Protein AF-A0A7C1IBR9-F1 (afdb_monomer_lite)

Radius of gyration: 17.35 Å; chains: 1; bounding box: 47×48×41 Å

Secondary structure (DSSP, 8-state):
-HHHHHHHHHHHHHHHHHHHHHHHHHTEEE-S-HHHHHHHHHHHHHHHHHHSS-B-TTS---S-HHHHGGGBSSPTTHHHHHHHHSB-TTSSEEEHHHHHHHHHHHTPPPPSS---------------

Structure (mmCIF, N/CA/C/O backbone):
data_AF-A0A7C1IBR9-F1
#
_entry.id   AF-A0A7C1IBR9-F1
#
loop_
_atom_site.group_PDB
_atom_site.id
_atom_site.type_symbol
_atom_site.label_atom_id
_atom_site.label_alt_id
_atom_site.label_comp_id
_atom_site.label_asym_id
_atom_site.label_entity_id
_atom_site.label_seq_id
_atom_site.pdbx_PDB_ins_code
_atom_site.Cartn_x
_atom_site.Cartn_y
_atom_site.Cartn_z
_atom_site.occupancy
_atom_site.B_iso_or_equiv
_atom_site.auth_seq_id
_atom_site.auth_comp_id
_atom_site.auth_asym_id
_atom_site.auth_atom_id
_atom_site.pdbx_PDB_model_num
ATOM 1 N N . MET A 1 1 ? -7.252 9.691 24.558 1.00 62.84 1 MET A N 1
ATOM 2 C CA . MET A 1 1 ? -6.376 10.214 23.480 1.00 62.84 1 MET A CA 1
ATOM 3 C C . MET A 1 1 ? -5.231 9.254 23.220 1.00 62.84 1 MET A C 1
ATOM 5 O O . MET A 1 1 ? -5.166 8.776 22.103 1.00 62.84 1 MET A O 1
ATOM 9 N N . GLN A 1 2 ? -4.449 8.884 24.241 1.00 65.81 2 GLN A N 1
ATOM 10 C CA . GLN A 1 2 ? -3.369 7.893 24.118 1.00 65.81 2 GLN A CA 1
ATOM 11 C C . GLN A 1 2 ? -3.826 6.556 23.496 1.00 65.81 2 GLN A C 1
ATOM 13 O O . GLN A 1 2 ? -3.245 6.099 22.524 1.00 65.81 2 GLN A O 1
ATOM 18 N N . GLU A 1 3 ? -4.954 6.007 23.957 1.00 70.69 3 GLU A N 1
ATOM 19 C CA . GLU A 1 3 ? -5.482 4.715 23.478 1.00 70.69 3 GLU A CA 1
ATOM 20 C C . GLU A 1 3 ? -5.797 4.679 21.969 1.00 70.69 3 GLU A C 1
ATOM 22 O O . GLU A 1 3 ? -5.624 3.650 21.323 1.00 70.69 3 GLU A O 1
ATOM 27 N N . HIS A 1 4 ? -6.238 5.797 21.380 1.00 74.62 4 HIS A N 1
ATOM 28 C CA . HIS A 1 4 ? -6.535 5.857 19.943 1.00 74.62 4 HIS A CA 1
ATOM 29 C C . HIS A 1 4 ? -5.268 5.965 19.089 1.00 74.62 4 HIS A C 1
ATOM 31 O O . HIS A 1 4 ? -5.250 5.488 17.955 1.00 74.62 4 HIS A O 1
ATOM 37 N N . GLU A 1 5 ? -4.220 6.598 19.617 1.00 78.50 5 GLU A N 1
ATOM 38 C CA . GLU A 1 5 ? -2.923 6.694 18.944 1.00 78.50 5 GLU A CA 1
ATOM 39 C C . GLU A 1 5 ? -2.192 5.350 18.978 1.00 78.50 5 GLU A C 1
ATOM 41 O O . GLU A 1 5 ? -1.639 4.931 17.960 1.00 78.50 5 GLU A O 1
ATOM 46 N N . ASP A 1 6 ? -2.271 4.645 20.108 1.00 89.56 6 ASP A N 1
ATOM 47 C CA . ASP A 1 6 ? -1.680 3.319 20.279 1.00 89.56 6 ASP A CA 1
ATOM 48 C C . ASP A 1 6 ? -2.343 2.290 19.344 1.00 89.56 6 ASP A C 1
ATOM 50 O O . ASP A 1 6 ? -1.650 1.514 18.683 1.00 89.56 6 ASP A O 1
ATOM 54 N N . GLU A 1 7 ? -3.674 2.335 19.204 1.00 90.94 7 GLU A N 1
ATOM 55 C CA . GLU A 1 7 ? -4.408 1.457 18.285 1.00 90.94 7 GLU A CA 1
ATOM 56 C C . GLU A 1 7 ? -4.082 1.737 16.814 1.00 90.94 7 GLU A C 1
ATOM 58 O O . GLU A 1 7 ? -3.843 0.808 16.041 1.00 90.94 7 GLU A O 1
ATOM 63 N N . GLN A 1 8 ? -4.022 3.014 16.411 1.00 94.25 8 GLN A N 1
ATOM 64 C CA . GLN A 1 8 ? -3.637 3.351 15.039 1.00 94.25 8 GLN A CA 1
ATOM 65 C C . GLN A 1 8 ? -2.222 2.863 14.739 1.00 94.25 8 GLN A C 1
ATOM 67 O O . GLN A 1 8 ? -1.986 2.312 13.666 1.00 94.25 8 GLN A O 1
ATOM 72 N N . LYS A 1 9 ? -1.290 3.032 15.681 1.00 96.12 9 LYS A N 1
ATOM 73 C CA . LYS A 1 9 ? 0.081 2.579 15.478 1.00 96.12 9 LYS A CA 1
ATOM 74 C C . LYS A 1 9 ? 0.178 1.055 15.376 1.00 96.12 9 LYS A C 1
ATOM 76 O O . LYS A 1 9 ? 0.897 0.569 14.509 1.00 96.12 9 LYS A O 1
ATOM 81 N N . ARG A 1 10 ? -0.568 0.311 16.196 1.00 97.06 10 ARG A N 1
ATOM 82 C CA . ARG A 1 10 ? -0.648 -1.153 16.096 1.00 97.06 10 ARG A CA 1
ATOM 83 C C . ARG A 1 10 ? -1.125 -1.596 14.710 1.00 97.06 10 ARG A C 1
ATOM 85 O O . ARG A 1 10 ? -0.483 -2.434 14.088 1.00 97.06 10 ARG A O 1
ATOM 92 N N . LEU A 1 11 ? -2.186 -0.973 14.195 1.00 97.81 11 LEU A N 1
ATOM 93 C CA . LEU A 1 11 ? -2.689 -1.233 12.843 1.00 97.81 11 LEU A CA 1
ATOM 94 C C . LEU A 1 11 ? -1.692 -0.845 11.745 1.00 97.81 11 LEU A C 1
ATOM 96 O O . LEU A 1 11 ? -1.590 -1.547 10.745 1.00 97.81 11 LEU A O 1
ATOM 100 N N . GLU A 1 12 ? -0.957 0.260 11.898 1.00 98.50 12 GLU A N 1
ATOM 101 C CA . GLU A 1 12 ? 0.112 0.627 10.959 1.00 98.50 12 GLU A CA 1
ATOM 102 C C . GLU A 1 12 ? 1.195 -0.465 10.900 1.00 98.50 12 GLU A C 1
ATOM 104 O O . GLU A 1 12 ? 1.591 -0.866 9.805 1.00 98.50 12 GLU A O 1
ATOM 109 N N . ASP A 1 13 ? 1.626 -0.978 12.055 1.00 98.19 13 ASP A N 1
ATOM 110 C CA . ASP A 1 13 ? 2.637 -2.036 12.146 1.00 98.19 13 ASP A CA 1
ATOM 111 C C . ASP A 1 13 ? 2.114 -3.368 11.542 1.00 98.19 13 ASP A C 1
ATOM 113 O O . ASP A 1 13 ? 2.828 -4.022 10.778 1.00 98.19 13 ASP A O 1
ATOM 117 N N . GLU A 1 14 ? 0.847 -3.731 11.792 1.00 98.44 14 GLU A N 1
ATOM 118 C CA . GLU A 1 14 ? 0.180 -4.909 11.202 1.00 98.44 14 GLU A CA 1
ATOM 119 C C . GLU A 1 14 ? 0.034 -4.797 9.672 1.00 98.44 14 GLU A C 1
ATOM 121 O O . GLU A 1 14 ? 0.333 -5.741 8.938 1.00 98.44 14 GLU A O 1
ATOM 126 N N . ILE A 1 15 ? -0.389 -3.635 9.161 1.00 98.62 15 ILE A N 1
ATOM 127 C CA . ILE A 1 15 ? -0.550 -3.408 7.717 1.00 98.62 15 ILE A CA 1
ATOM 128 C C . ILE A 1 15 ? 0.808 -3.393 7.015 1.00 98.62 15 ILE A C 1
ATOM 130 O O . ILE A 1 15 ? 0.902 -3.875 5.889 1.00 98.62 15 ILE A O 1
ATOM 134 N N . TYR A 1 16 ? 1.854 -2.863 7.654 1.00 98.50 16 TYR A N 1
ATOM 135 C CA . TYR A 1 16 ? 3.208 -2.921 7.110 1.00 98.50 16 TYR A CA 1
ATOM 136 C C . TYR A 1 16 ? 3.716 -4.361 6.995 1.00 98.50 16 TYR A C 1
ATOM 138 O O . TYR A 1 16 ? 4.221 -4.732 5.937 1.00 98.50 16 TYR A O 1
ATOM 146 N N . ALA A 1 17 ? 3.544 -5.175 8.043 1.00 98.31 17 ALA A N 1
ATOM 147 C CA . ALA A 1 17 ? 3.921 -6.587 8.015 1.00 98.31 17 ALA A CA 1
ATOM 148 C C . ALA A 1 17 ? 3.184 -7.338 6.896 1.00 98.31 17 ALA A C 1
ATOM 150 O O . ALA A 1 17 ? 3.826 -7.968 6.060 1.00 98.31 17 ALA A O 1
ATOM 151 N N . TRP A 1 18 ? 1.863 -7.158 6.806 1.00 98.44 18 TRP A N 1
ATOM 152 C CA . TRP A 1 18 ? 1.065 -7.732 5.725 1.00 98.44 18 TRP A CA 1
ATOM 153 C C . TRP A 1 18 ? 1.526 -7.266 4.339 1.00 98.44 18 TRP A C 1
ATOM 155 O O . TRP A 1 18 ? 1.640 -8.076 3.428 1.00 98.44 18 TRP A O 1
ATOM 165 N N . ALA A 1 19 ? 1.780 -5.966 4.150 1.00 98.38 19 ALA A N 1
ATOM 166 C CA . ALA A 1 19 ? 2.196 -5.442 2.851 1.00 98.38 19 ALA A CA 1
ATOM 167 C C . ALA A 1 19 ? 3.555 -6.017 2.441 1.00 98.38 19 ALA A C 1
ATOM 169 O O . ALA A 1 19 ? 3.775 -6.298 1.269 1.00 98.38 19 ALA A O 1
ATOM 170 N N . LYS A 1 20 ? 4.457 -6.216 3.405 1.00 97.25 20 LYS A N 1
ATOM 171 C CA . LYS A 1 20 ? 5.749 -6.845 3.159 1.00 97.25 20 LYS A CA 1
ATOM 172 C C . LYS A 1 20 ? 5.582 -8.301 2.710 1.00 97.25 20 LYS A C 1
ATOM 174 O O . LYS A 1 20 ? 6.113 -8.650 1.665 1.00 97.25 20 LYS A O 1
ATOM 179 N N . GLU A 1 21 ? 4.816 -9.103 3.446 1.00 97.62 21 GLU A N 1
ATOM 180 C CA . GLU A 1 21 ? 4.535 -10.506 3.092 1.00 97.62 21 GLU A CA 1
ATOM 181 C C . GLU A 1 21 ? 3.851 -10.612 1.721 1.00 97.62 21 GLU A C 1
ATOM 183 O O . GLU A 1 21 ? 4.277 -11.382 0.867 1.00 97.62 21 GLU A O 1
ATOM 188 N N . TYR A 1 22 ? 2.847 -9.767 1.470 1.00 98.06 22 TYR A N 1
ATOM 189 C CA . TYR A 1 22 ? 2.144 -9.724 0.191 1.00 98.06 22 TYR A CA 1
ATOM 190 C C . TYR A 1 22 ? 3.084 -9.384 -0.971 1.00 98.06 22 TYR A C 1
ATOM 192 O O . TYR A 1 22 ? 3.008 -10.010 -2.023 1.00 98.06 22 TYR A O 1
ATOM 200 N N . ALA A 1 23 ? 3.989 -8.418 -0.791 1.00 97.00 23 ALA A N 1
ATOM 201 C CA . ALA A 1 23 ? 4.974 -8.073 -1.810 1.00 97.00 23 ALA A CA 1
ATOM 202 C C . ALA A 1 23 ? 5.949 -9.238 -2.071 1.00 97.00 23 ALA A C 1
ATOM 204 O O . ALA A 1 23 ? 6.194 -9.582 -3.225 1.00 97.00 23 ALA A O 1
ATOM 205 N N . GLU A 1 24 ? 6.431 -9.899 -1.014 1.00 94.44 24 GLU A N 1
ATOM 206 C CA . GLU A 1 24 ? 7.329 -11.058 -1.111 1.00 94.44 24 GLU A CA 1
ATOM 207 C C . GLU A 1 24 ? 6.685 -12.232 -1.867 1.00 94.44 24 GLU A C 1
ATOM 209 O O . GLU A 1 24 ? 7.320 -12.824 -2.739 1.00 94.44 24 GLU A O 1
ATOM 214 N N . GLU A 1 25 ? 5.411 -12.536 -1.600 1.00 96.56 25 GLU A N 1
ATOM 215 C CA . GLU A 1 25 ? 4.663 -13.596 -2.295 1.00 96.56 25 GLU A CA 1
ATOM 216 C C . GLU A 1 25 ? 4.516 -13.351 -3.807 1.00 96.56 25 GLU A C 1
ATOM 218 O O . GLU A 1 25 ? 4.389 -14.306 -4.576 1.00 96.56 25 GLU A O 1
ATOM 223 N N . HIS A 1 26 ? 4.555 -12.086 -4.238 1.00 95.44 26 HIS A N 1
ATOM 224 C CA . HIS A 1 26 ? 4.364 -11.683 -5.634 1.00 95.44 26 HIS A CA 1
ATOM 225 C C . HIS A 1 26 ? 5.675 -11.337 -6.360 1.00 95.44 26 HIS A C 1
ATOM 227 O O . HIS A 1 26 ? 5.644 -11.058 -7.559 1.00 95.44 26 HIS A O 1
ATOM 233 N N . GLY A 1 27 ? 6.825 -11.375 -5.673 1.00 95.25 27 GLY A N 1
ATOM 234 C CA . GLY A 1 27 ? 8.101 -10.914 -6.236 1.00 95.25 27 GLY A CA 1
ATOM 235 C C . GLY A 1 27 ? 8.092 -9.410 -6.521 1.00 95.25 27 GLY A C 1
ATOM 236 O O . GLY A 1 27 ? 8.463 -8.970 -7.613 1.00 95.25 27 GLY A O 1
ATOM 237 N N . TRP A 1 28 ? 7.564 -8.643 -5.569 1.00 96.50 28 TRP A N 1
ATOM 238 C CA . TRP A 1 28 ? 7.464 -7.191 -5.614 1.00 96.50 28 TRP A CA 1
ATOM 239 C C . TRP A 1 28 ? 8.204 -6.543 -4.448 1.00 96.50 28 TRP A C 1
ATOM 241 O O . TRP A 1 28 ? 8.382 -7.110 -3.370 1.00 96.50 28 TRP A O 1
ATOM 251 N N . SER A 1 29 ? 8.522 -5.271 -4.646 1.00 95.38 29 SER A N 1
ATOM 252 C CA . SER A 1 29 ? 9.200 -4.414 -3.689 1.00 95.38 29 SER A CA 1
ATOM 253 C C . SER A 1 29 ? 8.237 -3.384 -3.105 1.00 95.38 29 SER A C 1
ATOM 255 O O . SER A 1 29 ? 7.340 -2.874 -3.780 1.00 95.38 29 SER A O 1
ATOM 257 N N . LEU A 1 30 ? 8.440 -3.018 -1.838 1.00 96.56 30 LEU A N 1
ATOM 258 C CA . LEU A 1 30 ? 7.770 -1.858 -1.251 1.00 96.56 30 LEU A CA 1
ATOM 259 C C . LEU A 1 30 ? 8.478 -0.553 -1.636 1.00 96.56 30 LEU A C 1
ATOM 261 O O . LEU A 1 30 ? 9.663 -0.524 -1.961 1.00 96.56 30 LEU A O 1
ATOM 265 N N . ASN A 1 31 ? 7.756 0.562 -1.541 1.00 94.88 31 ASN A N 1
ATOM 266 C CA . ASN A 1 31 ? 8.325 1.889 -1.777 1.00 94.88 31 ASN A CA 1
ATOM 267 C C . ASN A 1 31 ? 9.532 2.185 -0.871 1.00 94.88 31 ASN A C 1
ATOM 269 O O . ASN A 1 31 ? 9.410 2.231 0.353 1.00 94.88 31 ASN A O 1
ATOM 273 N N . TYR A 1 32 ? 10.676 2.486 -1.483 1.00 88.62 32 TYR A N 1
ATOM 274 C CA . TYR A 1 32 ? 11.924 2.807 -0.786 1.00 88.62 32 TYR A CA 1
ATOM 275 C C . TYR A 1 32 ? 11.904 4.164 -0.065 1.00 88.62 32 TYR A C 1
ATOM 277 O O . TYR A 1 32 ? 12.716 4.417 0.827 1.00 88.62 32 TYR A O 1
ATOM 285 N N . ILE A 1 33 ? 10.993 5.068 -0.439 1.00 91.88 33 ILE A N 1
ATOM 286 C CA . ILE A 1 33 ? 10.856 6.371 0.207 1.00 91.88 33 ILE A CA 1
ATOM 287 C C . ILE A 1 33 ? 10.024 6.185 1.475 1.00 91.88 33 ILE A C 1
ATOM 289 O O . ILE A 1 33 ? 8.797 6.286 1.458 1.00 91.88 33 ILE A O 1
ATOM 293 N N . GLU A 1 34 ? 10.708 5.987 2.603 1.00 90.94 34 GLU A N 1
ATOM 294 C CA . GLU A 1 34 ? 10.115 5.693 3.918 1.00 90.94 34 GLU A CA 1
ATOM 295 C C . GLU A 1 34 ? 8.943 6.623 4.283 1.00 90.94 34 GLU A C 1
ATOM 297 O O . GLU A 1 34 ? 7.917 6.187 4.806 1.00 90.94 34 GLU A O 1
ATOM 302 N N . LYS A 1 35 ? 9.052 7.920 3.970 1.00 93.06 35 LYS A N 1
ATOM 303 C CA . LYS A 1 35 ? 7.980 8.892 4.229 1.00 93.06 35 LYS A CA 1
ATOM 304 C C . LYS A 1 35 ? 6.713 8.608 3.413 1.00 93.06 35 LYS A C 1
ATOM 306 O O . LYS A 1 35 ? 5.618 8.800 3.938 1.00 93.06 35 LYS A O 1
ATOM 311 N N . GLN A 1 36 ? 6.852 8.198 2.151 1.00 95.62 36 GLN A N 1
ATOM 312 C CA . GLN A 1 36 ? 5.718 7.853 1.288 1.00 95.62 36 GLN A CA 1
ATOM 313 C C . GLN A 1 36 ? 5.112 6.520 1.713 1.00 95.62 36 GLN A C 1
ATOM 315 O O . GLN A 1 36 ? 3.903 6.454 1.924 1.00 95.62 36 GLN A O 1
ATOM 320 N N . LEU A 1 37 ? 5.956 5.513 1.955 1.00 97.19 37 LEU A N 1
ATOM 321 C CA . LEU A 1 37 ? 5.534 4.215 2.473 1.00 97.19 37 LEU A CA 1
ATOM 322 C C . LEU A 1 37 ? 4.687 4.374 3.743 1.00 97.19 37 LEU A C 1
ATOM 324 O O . LEU A 1 37 ? 3.523 3.979 3.777 1.00 97.19 37 LEU A O 1
ATOM 328 N N . LYS A 1 38 ? 5.217 5.072 4.757 1.00 97.19 38 LYS A N 1
ATOM 329 C CA . LYS A 1 38 ? 4.492 5.348 6.008 1.00 97.19 38 LYS A CA 1
ATOM 330 C C . LYS A 1 38 ? 3.205 6.143 5.790 1.00 97.19 38 LYS A C 1
ATOM 332 O O . LYS A 1 38 ? 2.243 5.951 6.528 1.00 97.19 38 LYS A O 1
ATOM 337 N N . ALA A 1 39 ? 3.165 7.051 4.814 1.00 98.25 39 ALA A N 1
ATOM 338 C CA . ALA A 1 39 ? 1.957 7.818 4.521 1.00 98.25 39 ALA A CA 1
ATOM 339 C C . ALA A 1 39 ? 0.834 6.928 3.966 1.00 98.25 39 ALA A C 1
ATOM 341 O O . ALA A 1 39 ? -0.311 7.075 4.398 1.00 98.25 39 ALA A O 1
ATOM 342 N N . VAL A 1 40 ? 1.158 5.988 3.071 1.00 98.69 40 VAL A N 1
ATOM 343 C CA . VAL A 1 40 ? 0.183 5.030 2.527 1.00 98.69 40 VAL A CA 1
ATOM 344 C C . VAL A 1 40 ? -0.298 4.071 3.616 1.00 98.69 40 VAL A C 1
ATOM 346 O O . VAL A 1 40 ? -1.506 3.949 3.811 1.00 98.69 40 VAL A O 1
ATOM 349 N N . ILE A 1 41 ? 0.618 3.474 4.388 1.00 98.75 41 ILE A N 1
ATOM 350 C CA . ILE A 1 41 ? 0.287 2.565 5.503 1.00 98.75 41 ILE A CA 1
ATOM 351 C C . ILE A 1 41 ? -0.635 3.249 6.522 1.00 98.75 41 ILE A C 1
ATOM 353 O O . ILE A 1 41 ? -1.689 2.720 6.876 1.00 98.75 41 ILE A O 1
ATOM 357 N N . ARG A 1 42 ? -0.314 4.486 6.915 1.00 98.44 42 ARG A N 1
ATOM 358 C CA . ARG A 1 42 ? -1.169 5.291 7.798 1.00 98.44 42 ARG A CA 1
ATOM 359 C C . ARG A 1 42 ? -2.535 5.589 7.193 1.00 98.44 42 ARG A C 1
ATOM 361 O O . ARG A 1 42 ? -3.533 5.621 7.909 1.00 98.44 42 ARG A O 1
ATOM 368 N N . GLY A 1 43 ? -2.593 5.855 5.891 1.00 98.44 43 GLY A N 1
ATOM 369 C CA . GLY A 1 43 ? -3.848 6.066 5.176 1.00 98.44 43 GLY A CA 1
ATOM 370 C C . GLY A 1 43 ? -4.746 4.829 5.220 1.00 98.44 43 GLY A C 1
ATOM 371 O O . GLY A 1 43 ? -5.925 4.947 5.553 1.00 98.44 43 GLY A O 1
ATOM 372 N N . LEU A 1 44 ? -4.169 3.649 4.978 1.00 98.75 44 LEU A N 1
ATOM 373 C CA . LEU A 1 44 ? -4.860 2.361 5.073 1.00 98.75 44 LEU A CA 1
ATOM 374 C C . LEU A 1 44 ? -5.384 2.104 6.493 1.00 98.75 44 LEU A C 1
ATOM 376 O O . LEU A 1 44 ? -6.567 1.808 6.656 1.00 98.75 44 LEU A O 1
ATOM 380 N N . ALA A 1 45 ? -4.546 2.298 7.518 1.00 98.50 45 ALA A N 1
ATOM 381 C CA . ALA A 1 45 ? -4.936 2.140 8.922 1.00 98.50 45 ALA A CA 1
ATOM 382 C C . ALA A 1 45 ? -6.095 3.076 9.300 1.00 98.50 45 ALA A C 1
ATOM 384 O O . ALA A 1 45 ? -7.085 2.659 9.899 1.00 98.50 45 ALA A O 1
ATOM 385 N N . ARG A 1 46 ? -6.021 4.349 8.895 1.00 97.75 46 ARG A N 1
ATOM 386 C CA . ARG A 1 46 ? -7.089 5.328 9.149 1.00 97.75 46 ARG A CA 1
ATOM 387 C C . ARG A 1 46 ? -8.397 4.958 8.466 1.00 97.75 46 ARG A C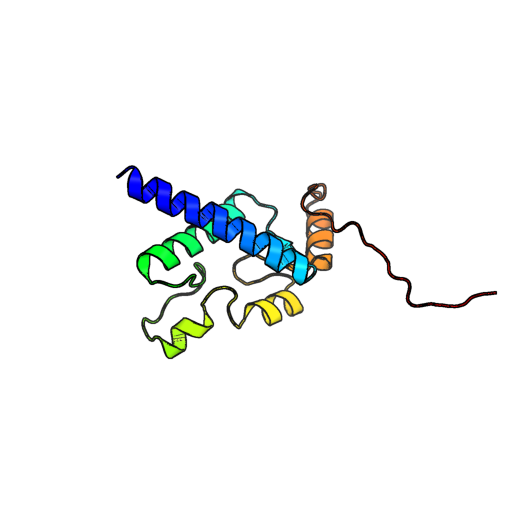 1
ATOM 389 O O . ARG A 1 46 ? -9.453 5.161 9.063 1.00 97.75 46 ARG A O 1
ATOM 396 N N . ASN A 1 47 ? -8.342 4.445 7.240 1.00 97.94 47 ASN A N 1
ATOM 397 C CA . ASN A 1 47 ? -9.538 3.995 6.537 1.00 97.94 47 ASN A CA 1
ATOM 398 C C . ASN A 1 47 ? -10.148 2.767 7.214 1.00 97.94 47 ASN A C 1
ATOM 400 O O . ASN A 1 47 ? -11.361 2.744 7.403 1.00 97.94 47 ASN A O 1
ATOM 404 N N . TYR A 1 48 ? -9.322 1.836 7.692 1.00 97.81 48 TYR A N 1
ATOM 405 C CA . TYR A 1 48 ? -9.795 0.692 8.466 1.00 97.81 48 TYR A CA 1
ATOM 406 C C . TYR A 1 48 ? -10.505 1.129 9.754 1.00 97.81 48 TYR A C 1
ATOM 408 O O . TYR A 1 48 ? -11.657 0.771 9.976 1.00 97.81 48 TYR A O 1
ATOM 416 N N . ILE A 1 49 ? -9.888 2.009 10.549 1.00 96.75 49 ILE A N 1
ATOM 417 C CA . ILE A 1 49 ? -10.485 2.525 11.795 1.00 96.75 49 ILE A CA 1
ATOM 418 C C . ILE A 1 49 ? -11.819 3.238 11.536 1.00 96.75 49 ILE A C 1
ATOM 420 O O . ILE A 1 49 ? -12.759 3.113 12.318 1.00 96.75 49 ILE A O 1
ATOM 424 N N . ARG A 1 50 ? -11.913 4.019 10.454 1.00 95.50 50 ARG A N 1
ATOM 425 C CA . ARG A 1 50 ? -13.102 4.837 10.159 1.00 95.50 50 ARG A CA 1
ATOM 426 C C . ARG A 1 50 ? -14.220 4.069 9.471 1.00 95.50 50 ARG A C 1
ATOM 428 O O . ARG A 1 50 ? -15.377 4.478 9.568 1.00 95.50 50 ARG A O 1
ATOM 435 N N . HIS A 1 51 ? -13.876 3.053 8.690 1.00 95.88 51 HIS A N 1
ATOM 436 C CA . HIS A 1 51 ? -14.782 2.476 7.701 1.00 95.88 51 HIS A CA 1
ATOM 437 C C . HIS A 1 51 ? -14.818 0.947 7.706 1.00 95.88 51 HIS A C 1
ATOM 439 O O . HIS A 1 51 ? -15.576 0.376 6.929 1.00 95.88 51 HIS A O 1
ATOM 445 N N . GLY A 1 52 ? -14.030 0.297 8.563 1.00 96.44 52 GLY A N 1
ATOM 446 C CA . GLY A 1 52 ? -13.987 -1.156 8.726 1.00 96.44 52 GLY A CA 1
ATOM 447 C C . GLY A 1 52 ? -13.126 -1.892 7.702 1.00 96.44 52 GLY A C 1
ATOM 448 O O . GLY A 1 52 ? -12.902 -3.081 7.867 1.00 96.44 52 GLY A O 1
ATOM 449 N N . GLU A 1 53 ? -12.618 -1.205 6.676 1.00 97.88 53 GLU A N 1
ATOM 450 C CA . GLU A 1 53 ? -11.847 -1.811 5.588 1.00 97.88 53 GLU A CA 1
ATOM 451 C C . GLU A 1 53 ? -10.651 -0.943 5.195 1.00 97.88 53 GLU A C 1
ATOM 453 O O . GLU A 1 53 ? -10.666 0.288 5.315 1.00 97.88 53 GLU A O 1
ATOM 458 N N . ARG A 1 54 ? -9.604 -1.580 4.665 1.00 97.81 54 ARG A N 1
ATOM 459 C CA . ARG A 1 54 ? -8.361 -0.917 4.236 1.00 97.81 54 ARG A CA 1
AT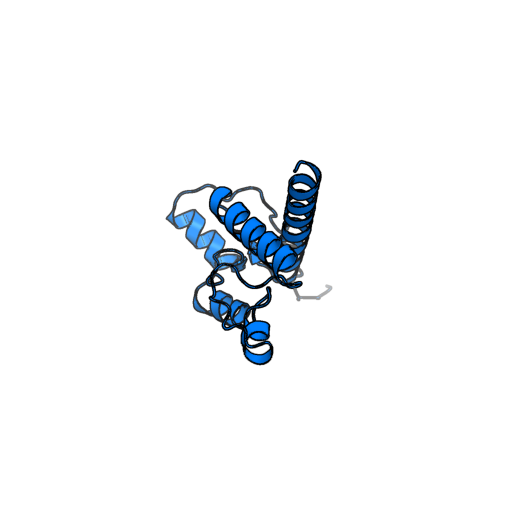OM 460 C C . ARG A 1 54 ? -8.511 -0.274 2.856 1.00 97.81 54 ARG A C 1
ATOM 462 O O . ARG A 1 54 ? -7.766 -0.591 1.933 1.00 97.81 54 ARG A O 1
ATOM 469 N N . TYR A 1 55 ? -9.484 0.617 2.691 1.00 98.69 55 TYR A N 1
ATOM 470 C CA . TYR A 1 55 ? -9.675 1.346 1.435 1.00 98.69 55 TYR A CA 1
ATOM 471 C C . TYR A 1 55 ? -8.399 2.099 1.030 1.00 98.69 55 TYR A C 1
ATOM 473 O O . TYR A 1 55 ? -7.743 2.725 1.868 1.00 98.69 55 TYR A O 1
ATOM 481 N N . CYS A 1 56 ? -8.053 2.053 -0.255 1.00 98.50 56 CYS A N 1
ATOM 482 C CA . CYS A 1 56 ? -6.876 2.693 -0.824 1.00 98.50 56 CYS A CA 1
ATOM 483 C C . CYS A 1 56 ? -6.908 4.202 -0.532 1.00 98.50 56 CYS A C 1
ATOM 485 O O . CYS A 1 56 ? -7.845 4.884 -0.950 1.00 98.50 56 CYS A O 1
ATOM 487 N N . PRO A 1 57 ? -5.892 4.765 0.148 1.00 98.00 57 PRO A N 1
ATOM 488 C CA . PRO A 1 57 ? -5.901 6.174 0.540 1.00 98.00 57 PRO A CA 1
ATOM 489 C C . PRO A 1 57 ? -5.734 7.138 -0.642 1.00 98.00 57 PRO A C 1
ATOM 491 O O . PRO A 1 57 ? -5.915 8.342 -0.476 1.00 98.00 57 PRO A O 1
ATOM 494 N N . CYS A 1 58 ? -5.389 6.621 -1.822 1.00 98.00 58 CYS A N 1
ATOM 495 C CA . CYS A 1 58 ? -5.211 7.387 -3.053 1.00 98.00 58 CYS A CA 1
ATOM 496 C C . CYS A 1 58 ? -6.457 7.373 -3.954 1.00 98.00 58 CYS A C 1
ATOM 498 O O . CYS A 1 58 ? -6.444 8.009 -5.003 1.00 98.00 58 CYS A O 1
ATOM 500 N N . ARG A 1 59 ? -7.534 6.671 -3.567 1.00 97.62 59 ARG A N 1
ATOM 501 C CA . ARG A 1 59 ? -8.803 6.641 -4.307 1.00 97.62 59 ARG A CA 1
ATOM 502 C C . ARG A 1 59 ? -9.933 7.184 -3.442 1.00 97.62 59 ARG A C 1
ATOM 504 O O . ARG A 1 59 ? -9.983 6.960 -2.235 1.00 97.62 59 ARG A O 1
ATOM 511 N N . ILE A 1 60 ? -10.832 7.935 -4.066 1.00 96.19 60 ILE A N 1
ATOM 512 C CA . ILE A 1 60 ? -11.960 8.557 -3.374 1.00 96.19 60 ILE A CA 1
ATOM 513 C C . ILE A 1 60 ? -13.037 7.495 -3.161 1.00 96.19 60 ILE A C 1
ATOM 515 O O . ILE A 1 60 ? -13.487 6.874 -4.119 1.00 96.19 60 ILE A O 1
ATOM 519 N N . ARG A 1 61 ? -13.468 7.322 -1.909 1.00 96.62 61 ARG A N 1
ATOM 520 C CA . ARG A 1 61 ? -14.665 6.541 -1.594 1.00 96.62 61 ARG A CA 1
ATOM 521 C C . ARG A 1 61 ? -15.907 7.254 -2.112 1.00 96.62 61 ARG A C 1
ATOM 523 O O . ARG A 1 61 ? -16.117 8.429 -1.813 1.00 96.62 61 ARG A O 1
ATOM 530 N N . SER A 1 62 ? -16.733 6.522 -2.838 1.00 96.12 62 SER A N 1
ATOM 531 C CA . SER A 1 62 ? -18.038 6.976 -3.312 1.00 96.12 62 SER A CA 1
ATOM 532 C C . SER A 1 62 ? -19.097 6.947 -2.204 1.00 96.12 62 SER A C 1
ATOM 534 O O . SER A 1 62 ? -20.049 7.724 -2.244 1.00 96.12 62 SER A O 1
ATOM 536 N N . GLY A 1 63 ? -18.916 6.076 -1.202 1.00 94.44 63 GLY A N 1
ATOM 537 C CA . GLY A 1 63 ? -19.917 5.777 -0.177 1.00 94.44 63 GLY A CA 1
ATOM 538 C C . GLY A 1 63 ? -20.891 4.666 -0.580 1.00 94.44 63 GLY A C 1
ATOM 539 O O . GLY A 1 63 ? -21.645 4.200 0.273 1.00 94.44 63 GLY A O 1
ATOM 540 N N . ASP A 1 64 ? -20.849 4.219 -1.836 1.00 97.12 64 ASP A N 1
ATOM 541 C CA . ASP A 1 64 ? -21.558 3.040 -2.318 1.00 97.12 64 ASP A CA 1
ATOM 542 C C . ASP A 1 64 ? -20.722 1.775 -2.037 1.00 97.12 64 ASP A C 1
ATOM 544 O O . ASP A 1 64 ? -19.589 1.689 -2.515 1.00 97.12 64 ASP A O 1
ATOM 548 N N . PRO A 1 65 ? -21.221 0.795 -1.258 1.00 94.31 65 PRO A N 1
ATOM 549 C CA . PRO A 1 65 ? -20.438 -0.385 -0.884 1.00 94.31 65 PRO A CA 1
ATOM 550 C C . PRO A 1 65 ? -19.969 -1.238 -2.071 1.00 94.31 65 PRO A C 1
ATOM 552 O O . PRO A 1 65 ? -18.861 -1.777 -2.033 1.00 94.31 65 PRO A O 1
ATOM 555 N N . ASP A 1 66 ? -20.791 -1.354 -3.117 1.00 95.81 66 ASP A N 1
ATOM 556 C CA . ASP A 1 66 ? -20.490 -2.184 -4.288 1.00 95.81 66 ASP A CA 1
ATOM 557 C C . ASP A 1 66 ? -19.422 -1.559 -5.182 1.00 95.81 66 ASP A C 1
ATOM 559 O O . ASP A 1 66 ? -18.643 -2.278 -5.799 1.00 95.81 66 ASP A O 1
ATOM 563 N N . THR A 1 67 ? -19.340 -0.233 -5.211 1.00 96.44 67 THR A N 1
ATOM 564 C CA . THR A 1 67 ? -18.266 0.504 -5.881 1.00 96.44 67 THR A CA 1
ATOM 565 C C . THR A 1 67 ? -17.010 0.550 -5.008 1.00 96.44 67 THR A C 1
ATOM 567 O O . THR A 1 67 ? -15.895 0.309 -5.468 1.00 96.44 67 THR A O 1
ATOM 570 N N . ASP A 1 68 ? -17.165 0.824 -3.711 1.00 98.00 68 ASP A N 1
ATOM 571 C CA . ASP A 1 68 ? -16.038 1.022 -2.798 1.00 98.00 68 ASP A CA 1
ATOM 572 C C . ASP A 1 68 ? -15.235 -0.268 -2.556 1.00 98.00 68 ASP A C 1
ATOM 574 O O . ASP A 1 68 ? -14.034 -0.196 -2.276 1.00 98.00 68 ASP A O 1
ATOM 578 N N . ARG A 1 69 ? -15.846 -1.453 -2.703 1.00 97.81 69 ARG A N 1
ATOM 579 C CA . ARG A 1 69 ? -15.127 -2.737 -2.596 1.00 97.81 69 ARG A CA 1
ATOM 580 C C . ARG A 1 69 ? -13.953 -2.844 -3.571 1.00 97.81 69 ARG A C 1
ATOM 582 O O . ARG A 1 69 ? -12.963 -3.494 -3.253 1.00 97.81 69 ARG A O 1
ATOM 589 N N . GLU A 1 70 ? -14.045 -2.201 -4.738 1.00 98.38 70 GLU A N 1
ATOM 590 C CA . GLU A 1 70 ? -13.006 -2.252 -5.772 1.00 98.38 70 GLU A CA 1
ATOM 591 C C . GLU A 1 70 ? -11.708 -1.584 -5.312 1.00 98.38 70 GLU A C 1
ATOM 593 O O . GLU A 1 70 ? -10.622 -1.918 -5.787 1.00 98.38 70 GLU A O 1
ATOM 598 N N . ILE A 1 71 ? -11.811 -0.656 -4.356 1.00 98.50 71 ILE A N 1
ATOM 599 C CA . ILE A 1 71 ? -10.685 0.111 -3.832 1.00 98.50 71 ILE A CA 1
ATOM 600 C C . ILE A 1 71 ? -10.207 -0.383 -2.461 1.00 98.50 71 ILE A C 1
ATOM 602 O O . ILE A 1 71 ? -9.345 0.267 -1.875 1.00 98.50 71 ILE A O 1
ATOM 606 N N . ILE A 1 72 ? -10.705 -1.508 -1.937 1.00 98.69 72 ILE A N 1
ATOM 607 C CA . ILE A 1 72 ? -10.151 -2.147 -0.727 1.00 98.69 72 ILE A CA 1
ATOM 608 C C . ILE A 1 72 ? -8.766 -2.706 -1.053 1.00 98.69 72 ILE A C 1
ATOM 610 O O . ILE A 1 72 ? -8.623 -3.424 -2.026 1.00 98.69 72 ILE A O 1
ATOM 614 N N . CYS A 1 73 ? -7.740 -2.386 -0.261 1.00 98.56 73 CYS A N 1
ATOM 615 C CA . CYS A 1 73 ? -6.374 -2.857 -0.483 1.00 98.56 73 CYS A CA 1
ATOM 616 C C . CYS A 1 73 ? -6.226 -4.358 -0.133 1.00 98.56 73 CYS A C 1
ATOM 618 O O . CYS A 1 73 ? -6.557 -4.736 1.001 1.00 98.56 73 CYS A O 1
ATOM 620 N N . PRO A 1 74 ? -5.693 -5.200 -1.041 1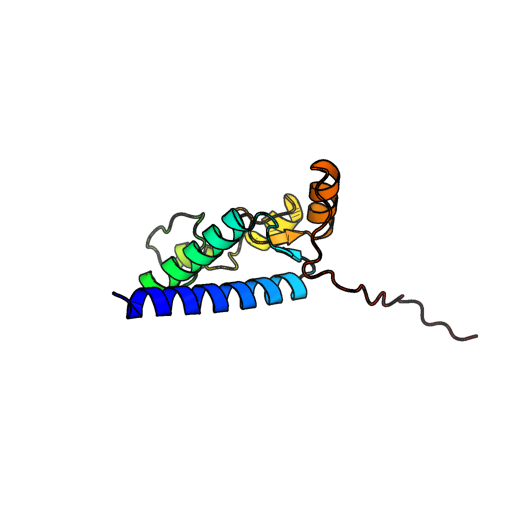.00 98.44 74 PRO A N 1
ATOM 621 C CA . PRO A 1 74 ? -5.172 -4.865 -2.372 1.00 98.44 74 PRO A CA 1
ATOM 622 C C . PRO A 1 74 ? -6.312 -4.628 -3.383 1.00 98.44 74 PRO A C 1
ATOM 624 O O . PRO A 1 74 ? -7.176 -5.481 -3.568 1.00 98.44 74 PRO A O 1
ATOM 627 N N . CYS A 1 75 ? -6.347 -3.439 -4.004 1.00 98.62 75 CYS A N 1
ATOM 628 C CA . CYS A 1 75 ? -7.470 -3.025 -4.857 1.00 98.62 75 CYS A CA 1
ATOM 629 C C . CYS A 1 75 ? -7.443 -3.752 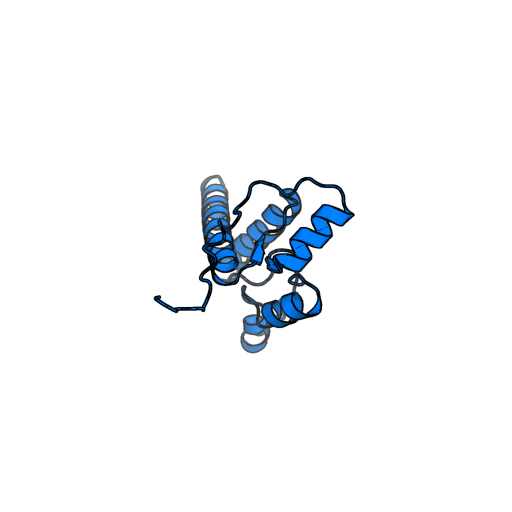-6.193 1.00 98.62 75 CYS A C 1
ATOM 631 O O . CYS A 1 75 ? -6.364 -4.030 -6.697 1.00 98.62 75 CYS A O 1
ATOM 633 N N . ILE A 1 76 ? -8.587 -3.950 -6.845 1.00 98.44 76 ILE A N 1
ATOM 634 C CA . ILE A 1 76 ? -8.664 -4.751 -8.083 1.00 98.44 76 ILE A CA 1
ATOM 635 C C . ILE A 1 76 ? -7.750 -4.249 -9.218 1.00 98.44 76 ILE A C 1
ATOM 637 O O . ILE A 1 76 ? -7.420 -5.000 -10.124 1.00 98.44 76 ILE A O 1
ATOM 641 N N . TYR A 1 77 ? -7.332 -2.982 -9.161 1.00 98.44 77 TYR A N 1
ATOM 642 C CA . TYR A 1 77 ? -6.488 -2.335 -10.166 1.00 98.44 77 TYR A CA 1
ATOM 643 C C . TYR A 1 77 ? -4.986 -2.599 -9.988 1.00 98.44 77 TYR A C 1
ATOM 645 O O . TYR A 1 77 ? -4.220 -2.362 -10.916 1.00 98.44 77 TYR A O 1
ATOM 653 N N . HIS A 1 78 ? -4.542 -3.015 -8.796 1.00 98.50 78 HIS A N 1
ATOM 654 C CA . HIS A 1 78 ? -3.118 -2.970 -8.448 1.00 98.50 78 HIS A CA 1
ATOM 655 C C . HIS A 1 78 ? -2.266 -3.900 -9.322 1.00 98.50 78 HIS A C 1
ATOM 657 O O . HIS A 1 78 ? -1.200 -3.479 -9.756 1.00 98.50 78 HIS A O 1
ATOM 663 N N . ASP A 1 79 ? -2.756 -5.103 -9.630 1.00 97.88 79 ASP A N 1
ATOM 664 C CA . ASP A 1 79 ? -2.058 -6.076 -10.476 1.00 97.88 79 ASP A CA 1
ATOM 665 C C . ASP A 1 79 ? -1.775 -5.511 -11.873 1.00 97.88 79 ASP A C 1
ATOM 667 O O . ASP A 1 79 ? -0.646 -5.556 -12.359 1.00 97.88 79 ASP A O 1
ATOM 671 N N . GLU A 1 80 ? -2.796 -4.935 -12.518 1.00 98.44 80 GLU A N 1
ATOM 672 C CA . GLU A 1 80 ? -2.668 -4.353 -13.858 1.00 98.44 80 GLU A CA 1
ATOM 673 C C . GLU A 1 80 ? -1.757 -3.119 -13.845 1.00 98.44 80 GLU A C 1
ATOM 675 O O . GLU A 1 80 ? -0.922 -2.949 -14.736 1.00 98.44 80 GLU A O 1
ATOM 680 N N . GLU A 1 81 ? -1.876 -2.267 -12.825 1.00 98.69 81 GLU A N 1
ATOM 681 C CA . GLU A 1 81 ? -1.018 -1.091 -12.662 1.00 98.69 81 GLU A CA 1
ATOM 682 C C . GLU A 1 81 ? 0.448 -1.491 -12.487 1.00 98.69 81 GLU A C 1
ATOM 684 O O . GLU A 1 81 ? 1.316 -0.942 -13.163 1.00 98.69 81 GLU A O 1
ATOM 689 N N . ILE A 1 82 ? 0.732 -2.498 -11.661 1.00 98.56 82 ILE A N 1
ATOM 690 C CA . ILE A 1 82 ? 2.093 -3.003 -11.469 1.00 98.56 82 ILE A CA 1
ATOM 691 C C . ILE A 1 82 ? 2.618 -3.626 -12.766 1.00 98.56 82 ILE A C 1
ATOM 693 O O . ILE A 1 82 ? 3.717 -3.285 -13.198 1.00 98.56 82 ILE A O 1
ATOM 697 N N . ALA A 1 83 ? 1.826 -4.457 -13.445 1.00 97.94 83 ALA A N 1
ATOM 698 C CA . ALA A 1 83 ? 2.243 -5.108 -14.687 1.00 97.94 83 ALA A CA 1
ATOM 699 C C . ALA A 1 83 ? 2.519 -4.120 -15.837 1.00 97.94 83 ALA A C 1
ATOM 701 O O . ALA A 1 83 ? 3.378 -4.375 -16.681 1.00 97.94 83 ALA A O 1
ATOM 702 N N . THR A 1 84 ? 1.787 -3.002 -15.898 1.00 98.00 84 THR A N 1
ATOM 703 C CA . THR A 1 84 ? 1.871 -2.042 -17.015 1.00 98.00 84 THR A CA 1
ATOM 704 C C . THR A 1 84 ? 2.730 -0.813 -16.719 1.00 98.00 84 THR A C 1
ATOM 706 O O . THR A 1 84 ? 3.324 -0.255 -17.642 1.00 98.00 84 THR A O 1
ATOM 709 N N . GLN A 1 85 ? 2.805 -0.380 -15.459 1.00 97.81 85 GLN A N 1
ATOM 710 C CA . GLN A 1 85 ? 3.496 0.846 -15.029 1.00 97.81 85 GLN A CA 1
ATOM 711 C C . GLN A 1 85 ? 4.680 0.561 -14.100 1.00 97.81 85 GLN A C 1
ATOM 713 O O . GLN A 1 85 ? 5.471 1.463 -13.830 1.00 97.81 85 GLN A O 1
ATOM 718 N N . GLY A 1 86 ? 4.813 -0.674 -13.613 1.00 98.00 86 GLY A N 1
ATOM 719 C CA . GLY A 1 86 ? 5.850 -1.081 -12.670 1.00 98.00 86 GLY A CA 1
ATOM 720 C C . GLY A 1 86 ? 5.525 -0.776 -11.209 1.00 98.00 86 GLY A C 1
ATOM 721 O O . GLY A 1 86 ? 6.336 -1.088 -10.342 1.00 98.00 86 GLY A O 1
ATOM 722 N N . HIS A 1 87 ? 4.372 -0.170 -10.906 1.00 98.38 87 HIS A N 1
ATOM 723 C CA . HIS A 1 87 ? 3.934 0.121 -9.539 1.00 98.38 87 HIS A CA 1
ATOM 724 C C . HIS A 1 87 ? 2.415 0.317 -9.437 1.00 98.38 87 HIS A C 1
ATOM 726 O O . HIS A 1 87 ? 1.770 0.718 -10.404 1.00 98.38 87 HIS A O 1
ATOM 732 N N . CYS A 1 88 ? 1.828 0.106 -8.251 1.00 98.62 88 CYS A N 1
ATOM 733 C CA . CYS A 1 88 ? 0.428 0.502 -8.023 1.00 98.62 88 CYS A CA 1
ATOM 734 C C . CYS A 1 88 ? 0.287 2.028 -8.069 1.00 98.62 88 CYS A C 1
ATOM 736 O O . CYS A 1 88 ? 1.226 2.754 -7.733 1.00 98.62 88 CYS A O 1
ATOM 738 N N . HIS A 1 89 ? -0.919 2.536 -8.335 1.00 98.31 89 HIS A N 1
ATOM 739 C CA . HIS A 1 89 ? -1.217 3.974 -8.270 1.00 98.31 89 HIS A CA 1
ATOM 740 C C . HIS A 1 89 ? -0.812 4.624 -6.934 1.00 98.31 89 HIS A C 1
ATOM 742 O O . HIS A 1 89 ? -0.430 5.790 -6.867 1.00 98.31 89 HIS A O 1
ATOM 748 N N . CYS A 1 90 ? -0.888 3.845 -5.857 1.00 98.12 90 CYS A N 1
ATOM 749 C CA . CYS A 1 90 ? -0.503 4.244 -4.514 1.00 98.12 90 CYS A CA 1
ATOM 750 C C . CYS A 1 90 ? 1.006 4.394 -4.281 1.00 98.12 90 CYS A C 1
ATOM 752 O O . CYS A 1 90 ? 1.389 4.911 -3.232 1.00 98.12 90 CYS A O 1
ATOM 754 N N . ASN A 1 91 ? 1.853 3.906 -5.194 1.00 97.69 91 ASN A N 1
ATOM 755 C CA . ASN A 1 91 ? 3.281 3.699 -4.964 1.00 97.69 91 ASN A CA 1
ATOM 756 C C . ASN A 1 91 ? 3.534 2.942 -3.649 1.00 97.69 91 ASN A C 1
ATOM 758 O O . ASN A 1 91 ? 4.371 3.359 -2.858 1.00 97.69 91 ASN A O 1
ATOM 762 N N . LEU A 1 92 ? 2.758 1.895 -3.361 1.00 98.50 92 LEU A N 1
ATOM 763 C CA . LEU A 1 92 ? 3.001 0.975 -2.246 1.00 98.50 92 LEU A CA 1
ATOM 764 C C . LEU A 1 92 ? 3.862 -0.197 -2.711 1.00 98.50 92 LEU A C 1
ATOM 766 O O . LEU A 1 92 ? 4.914 -0.426 -2.126 1.00 98.50 92 LEU A O 1
ATOM 770 N N . PHE A 1 93 ? 3.412 -0.868 -3.772 1.00 98.50 93 PHE A N 1
ATOM 771 C CA . PHE A 1 93 ? 4.052 -2.021 -4.400 1.00 98.50 93 PHE A CA 1
ATOM 772 C C . PHE A 1 93 ? 4.670 -1.628 -5.739 1.00 98.50 93 PHE A C 1
ATOM 774 O O . PHE A 1 93 ? 4.069 -0.843 -6.482 1.00 98.50 93 PHE A O 1
ATOM 781 N N . PHE A 1 94 ? 5.836 -2.192 -6.029 1.00 98.00 94 PHE A N 1
ATOM 782 C CA . PHE A 1 94 ? 6.610 -2.022 -7.251 1.00 98.00 94 PHE A CA 1
ATOM 783 C C . PHE A 1 94 ? 7.007 -3.395 -7.788 1.00 98.00 94 PHE A C 1
ATOM 785 O O . PHE A 1 94 ? 7.419 -4.250 -7.012 1.00 98.00 94 PHE A O 1
ATOM 792 N N . ASP A 1 95 ? 6.935 -3.593 -9.101 1.00 97.25 95 ASP A N 1
ATOM 793 C CA . ASP A 1 95 ? 7.561 -4.753 -9.738 1.00 97.25 95 ASP A CA 1
ATOM 794 C C . ASP A 1 95 ? 9.071 -4.735 -9.457 1.00 97.25 95 ASP A C 1
ATOM 796 O O . ASP A 1 95 ? 9.703 -3.682 -9.574 1.00 97.25 95 ASP A O 1
ATOM 800 N N . ASP A 1 96 ? 9.657 -5.877 -9.091 1.00 92.94 96 ASP A N 1
ATOM 801 C CA . ASP A 1 96 ? 11.064 -5.940 -8.675 1.00 92.94 96 ASP A CA 1
ATOM 802 C C . ASP A 1 96 ? 12.031 -5.498 -9.778 1.00 92.94 96 ASP A C 1
ATOM 804 O O . ASP A 1 96 ? 12.991 -4.767 -9.516 1.00 92.94 96 ASP A O 1
ATOM 808 N N . LYS A 1 97 ? 11.769 -5.869 -11.039 1.00 92.25 97 LYS A N 1
ATOM 809 C CA . LYS A 1 97 ? 12.643 -5.480 -12.156 1.00 92.25 97 LYS A CA 1
ATOM 810 C C . LYS A 1 97 ? 12.550 -3.984 -12.404 1.00 92.25 97 LYS A C 1
ATOM 812 O O . LYS A 1 97 ? 13.577 -3.317 -12.542 1.00 92.25 97 LYS A O 1
ATOM 817 N N . PHE A 1 98 ? 11.329 -3.451 -12.424 1.00 94.81 98 PHE A N 1
ATOM 818 C CA . PHE A 1 98 ? 11.112 -2.013 -12.542 1.00 94.81 98 PHE A CA 1
ATOM 819 C C . PHE A 1 98 ? 11.774 -1.245 -11.39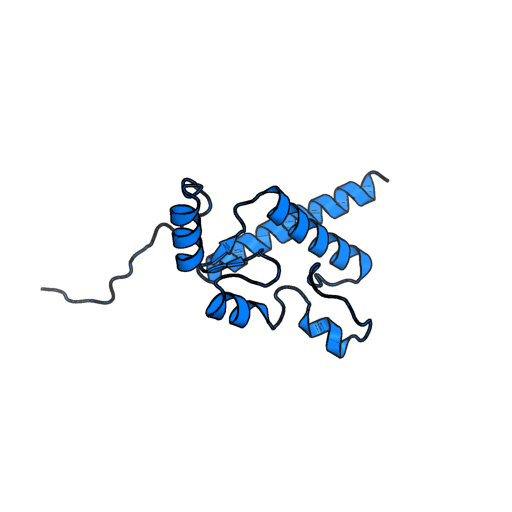0 1.00 94.81 98 PHE A C 1
ATOM 821 O O . PHE A 1 98 ? 12.425 -0.222 -11.613 1.00 94.81 98 PHE A O 1
ATOM 828 N N . PHE A 1 99 ? 11.640 -1.742 -10.160 1.00 93.06 99 PHE A N 1
ATOM 829 C CA . PHE A 1 99 ? 12.226 -1.140 -8.971 1.00 93.06 99 PHE A CA 1
ATOM 830 C C . PHE A 1 99 ? 13.753 -1.086 -9.065 1.00 93.06 99 PHE A C 1
ATOM 832 O O . PHE A 1 99 ? 14.347 -0.024 -8.872 1.00 93.06 99 PHE A O 1
ATOM 839 N N . GLU A 1 100 ? 14.404 -2.184 -9.445 1.00 90.88 100 GLU A N 1
ATOM 840 C CA . GLU A 1 100 ? 15.851 -2.197 -9.654 1.00 90.88 100 GLU A CA 1
ATOM 841 C C . GLU A 1 100 ? 16.312 -1.173 -10.703 1.00 90.88 100 GLU A C 1
ATOM 843 O O . GLU A 1 100 ? 17.319 -0.482 -10.512 1.00 90.88 100 GLU A O 1
ATOM 848 N N . GLU A 1 101 ? 15.606 -1.080 -11.832 1.00 93.00 101 GLU A N 1
ATOM 849 C CA . GLU A 1 101 ? 15.907 -0.119 -12.897 1.00 93.00 101 GLU A CA 1
ATOM 850 C C . GLU A 1 101 ? 15.733 1.328 -12.426 1.00 93.00 101 GLU A C 1
ATOM 852 O O . GLU A 1 101 ? 16.581 2.183 -12.714 1.00 93.00 101 GLU A O 1
ATOM 857 N N . LEU A 1 102 ? 14.677 1.599 -11.653 1.00 91.06 102 LEU A N 1
ATOM 858 C CA . LEU A 1 102 ? 14.430 2.896 -11.032 1.00 91.06 102 LEU A CA 1
ATOM 859 C C . LEU A 1 102 ? 15.593 3.297 -10.119 1.00 91.06 102 LEU A C 1
ATOM 861 O O . LEU A 1 102 ? 16.137 4.391 -10.272 1.00 91.06 102 LEU A O 1
ATOM 865 N N . MET A 1 103 ? 16.035 2.410 -9.227 1.00 89.50 103 MET A N 1
ATOM 866 C CA . MET A 1 103 ? 17.135 2.701 -8.299 1.00 89.50 103 MET A CA 1
ATOM 867 C C . MET A 1 103 ? 18.452 2.972 -9.032 1.00 89.50 103 MET A C 1
ATOM 869 O O . MET A 1 103 ? 19.156 3.938 -8.716 1.00 89.50 103 MET A O 1
ATOM 873 N N . LYS A 1 104 ? 18.747 2.193 -10.084 1.00 90.19 104 LYS A N 1
ATOM 874 C CA . LYS A 1 104 ? 19.904 2.418 -10.969 1.00 90.19 104 LYS A CA 1
ATOM 875 C C . LYS A 1 104 ? 19.836 3.797 -11.635 1.00 90.19 104 LYS A C 1
ATOM 877 O O . LYS A 1 104 ? 20.841 4.511 -11.661 1.00 90.19 104 LYS A O 1
ATOM 882 N N . ARG A 1 105 ? 18.664 4.202 -12.141 1.00 92.31 105 ARG A N 1
ATOM 883 C CA . ARG A 1 105 ? 18.457 5.506 -12.796 1.00 92.31 105 ARG A CA 1
ATOM 884 C C . ARG A 1 105 ? 18.622 6.678 -11.831 1.00 92.31 105 ARG A C 1
ATOM 886 O O . ARG A 1 105 ? 19.317 7.638 -12.163 1.00 92.31 105 ARG A O 1
ATOM 893 N N . GLU A 1 106 ? 18.031 6.581 -10.644 1.00 88.38 106 GLU A N 1
ATOM 894 C CA . GLU A 1 106 ? 18.120 7.609 -9.598 1.00 88.38 106 GLU A CA 1
ATOM 895 C C . GLU A 1 106 ? 19.486 7.617 -8.885 1.00 88.38 106 GLU A C 1
ATOM 897 O O . GLU A 1 106 ? 19.755 8.492 -8.062 1.00 88.38 106 GLU A O 1
ATOM 902 N N . LYS A 1 107 ? 20.379 6.671 -9.219 1.00 89.12 107 LYS A N 1
ATOM 903 C CA . LYS A 1 107 ? 21.705 6.484 -8.602 1.00 89.12 107 LYS A CA 1
ATOM 904 C C . LYS A 1 107 ? 21.623 6.286 -7.086 1.00 89.12 107 LYS A C 1
ATOM 906 O O . LYS A 1 107 ? 22.518 6.704 -6.349 1.00 89.12 107 LYS A O 1
ATOM 911 N N . ILE A 1 108 ? 20.550 5.651 -6.628 1.00 78.94 108 ILE A N 1
ATOM 912 C CA . ILE A 1 108 ? 20.353 5.287 -5.229 1.00 78.94 108 ILE A CA 1
ATOM 913 C C . ILE A 1 108 ? 20.845 3.844 -5.079 1.00 78.94 108 ILE A C 1
ATOM 915 O O . ILE A 1 108 ? 20.408 2.986 -5.849 1.00 78.94 108 ILE A O 1
ATOM 919 N N . PRO A 1 109 ? 21.760 3.546 -4.137 1.00 73.94 109 PRO A N 1
ATOM 920 C CA . PRO A 1 109 ? 22.094 2.164 -3.815 1.00 73.94 109 PRO A CA 1
ATOM 921 C C . PRO A 1 109 ? 20.811 1.409 -3.471 1.00 73.94 109 PRO A C 1
ATOM 923 O O . PRO A 1 109 ? 20.015 1.915 -2.680 1.00 73.94 109 PRO A O 1
ATOM 926 N N . VAL A 1 110 ? 20.600 0.240 -4.079 1.00 65.88 110 VAL A N 1
ATOM 927 C CA . VAL A 1 110 ? 19.449 -0.610 -3.753 1.00 65.88 110 VAL A CA 1
ATOM 928 C C . VAL A 1 110 ? 19.515 -0.894 -2.247 1.00 65.88 110 VAL A C 1
ATOM 930 O O . VAL A 1 110 ? 20.531 -1.428 -1.800 1.00 65.88 110 VAL A O 1
ATOM 933 N N . PRO A 1 111 ? 18.523 -0.460 -1.448 1.00 66.75 111 PRO A N 1
ATOM 934 C CA . PRO A 1 111 ? 18.530 -0.693 -0.016 1.00 66.75 111 PRO A CA 1
ATOM 935 C C . PRO A 1 111 ? 18.521 -2.194 0.253 1.00 66.75 111 PRO A C 1
ATOM 937 O O . PRO A 1 111 ? 17.822 -2.934 -0.436 1.00 66.75 111 PRO A O 1
ATOM 940 N N . ASP A 1 112 ? 19.236 -2.627 1.288 1.00 58.66 112 ASP A N 1
ATOM 941 C CA . ASP A 1 112 ? 19.166 -3.999 1.789 1.00 58.66 112 ASP A CA 1
ATOM 942 C C . ASP A 1 112 ? 17.789 -4.234 2.456 1.00 58.66 112 ASP A C 1
ATOM 944 O O . ASP A 1 112 ? 17.654 -4.197 3.679 1.00 58.66 112 ASP A O 1
ATOM 948 N N . HIS A 1 113 ? 16.719 -4.379 1.667 1.00 50.22 113 HIS A N 1
ATOM 949 C CA . HIS A 1 113 ? 15.347 -4.577 2.147 1.00 50.22 113 HIS A CA 1
ATOM 950 C C . HIS A 1 113 ? 14.480 -5.290 1.096 1.00 50.22 113 HIS A C 1
ATOM 952 O O . HIS A 1 113 ? 14.517 -4.900 -0.065 1.00 50.22 113 HIS A O 1
ATOM 958 N N . PRO A 1 114 ? 13.629 -6.245 1.522 1.00 48.16 114 PRO A N 1
ATOM 959 C CA . PRO A 1 114 ? 14.045 -7.645 1.577 1.00 48.16 114 PRO A CA 1
ATOM 960 C C . PRO A 1 114 ? 14.532 -8.103 0.195 1.00 48.16 114 PRO A C 1
ATOM 962 O O . PRO A 1 114 ? 13.757 -8.311 -0.730 1.00 48.16 114 PRO A O 1
ATOM 965 N N . ILE A 1 115 ? 15.843 -8.269 0.067 1.00 41.94 115 ILE A N 1
ATOM 966 C CA . ILE A 1 115 ? 16.409 -8.941 -1.093 1.00 41.94 115 ILE A CA 1
ATOM 967 C C . ILE A 1 115 ? 16.019 -10.407 -0.941 1.00 41.94 115 ILE A C 1
ATOM 969 O O . ILE A 1 115 ? 16.471 -11.085 -0.017 1.00 41.94 115 ILE A O 1
ATOM 973 N N . ILE A 1 116 ? 15.136 -10.868 -1.819 1.00 43.31 116 ILE A N 1
ATOM 974 C CA . ILE A 1 116 ? 14.931 -12.282 -2.089 1.00 43.31 116 ILE A CA 1
ATOM 975 C C . ILE A 1 116 ? 16.318 -12.817 -2.457 1.00 43.31 116 ILE A C 1
ATOM 977 O O . ILE A 1 116 ? 16.855 -12.506 -3.523 1.00 43.31 116 ILE A O 1
ATOM 981 N N . GLU A 1 117 ? 16.948 -13.583 -1.565 1.00 33.53 117 GLU A N 1
ATOM 982 C CA . GLU A 1 117 ? 18.029 -14.466 -1.984 1.00 33.53 117 GLU A CA 1
ATOM 983 C C . GLU A 1 117 ? 17.396 -15.429 -2.987 1.00 33.53 117 GLU A C 1
ATOM 985 O O . GLU A 1 117 ? 16.666 -16.350 -2.621 1.00 33.53 117 GLU A O 1
ATOM 990 N N . ASN A 1 118 ? 17.596 -15.139 -4.273 1.00 39.84 118 ASN A N 1
ATOM 991 C CA . ASN A 1 118 ? 17.167 -15.972 -5.379 1.00 39.84 118 ASN A CA 1
ATOM 992 C C . ASN A 1 118 ? 17.693 -17.397 -5.161 1.00 39.84 118 ASN A C 1
ATOM 994 O O . ASN A 1 118 ? 18.814 -17.721 -5.554 1.00 39.84 118 ASN A O 1
ATOM 998 N N . ASN A 1 119 ? 16.857 -18.277 -4.608 1.00 35.81 119 ASN A N 1
ATOM 999 C CA . ASN A 1 119 ? 16.939 -19.696 -4.907 1.00 35.81 119 ASN A CA 1
ATOM 1000 C C . ASN A 1 119 ? 16.518 -19.852 -6.366 1.00 35.81 119 ASN A C 1
ATOM 1002 O O . ASN A 1 119 ? 15.360 -20.093 -6.699 1.00 35.81 119 ASN A O 1
ATOM 1006 N N . HIS A 1 120 ? 17.503 -19.655 -7.234 1.00 38.19 120 HIS A N 1
ATOM 1007 C CA . HIS A 1 120 ? 17.485 -20.075 -8.618 1.00 38.19 120 HIS A CA 1
ATOM 1008 C C . HIS A 1 120 ? 17.219 -21.585 -8.629 1.00 38.19 120 HIS A C 1
ATOM 1010 O O . HIS A 1 120 ? 18.112 -22.392 -8.376 1.00 38.19 120 HIS A O 1
ATOM 1016 N N . VAL A 1 121 ? 15.970 -21.987 -8.858 1.00 43.59 121 VAL A N 1
ATOM 1017 C CA . VAL A 1 121 ? 15.679 -23.354 -9.289 1.00 43.59 121 VAL A CA 1
ATOM 1018 C C . VAL A 1 121 ? 15.875 -23.358 -10.793 1.00 43.59 121 VAL A C 1
ATOM 1020 O O . VAL A 1 121 ? 14.960 -23.065 -11.562 1.00 43.59 121 VAL A O 1
ATOM 1023 N N . ASP A 1 122 ? 17.104 -23.665 -11.203 1.00 36.69 122 ASP A N 1
ATOM 1024 C CA . ASP A 1 122 ? 17.373 -24.102 -12.561 1.00 36.69 122 ASP A CA 1
ATOM 1025 C C . ASP A 1 122 ? 16.541 -25.356 -12.816 1.00 36.69 122 ASP A C 1
ATOM 1027 O O . ASP A 1 122 ? 16.842 -26.462 -12.359 1.00 36.69 122 ASP A O 1
ATOM 1031 N N . GLY A 1 123 ? 15.455 -25.169 -13.559 1.00 46.16 123 GLY A N 1
ATOM 1032 C CA . GLY A 1 123 ? 14.714 -26.238 -14.199 1.00 46.16 123 GLY A CA 1
ATOM 1033 C C . GLY A 1 123 ? 15.551 -26.850 -15.315 1.00 46.16 123 GLY A C 1
ATOM 1034 O O . GLY A 1 123 ? 15.216 -26.708 -16.485 1.00 46.16 123 GLY A O 1
ATOM 1035 N N . ASN A 1 124 ? 16.636 -27.537 -14.966 1.00 42.03 124 ASN A N 1
ATOM 1036 C CA . ASN A 1 124 ? 17.210 -28.549 -15.834 1.00 42.03 124 ASN A CA 1
ATOM 1037 C C . ASN A 1 124 ? 17.774 -29.694 -14.994 1.00 42.03 124 ASN A C 1
ATOM 1039 O O . ASN A 1 124 ? 18.963 -29.784 -14.696 1.00 42.03 124 ASN A O 1
ATOM 1043 N N . GLY A 1 125 ? 16.866 -30.585 -14.597 1.00 47.41 125 GLY A N 1
ATOM 1044 C CA . GLY A 1 125 ? 17.244 -31.902 -14.133 1.00 47.41 125 GLY A CA 1
ATOM 1045 C C . GLY A 1 125 ? 17.889 -32.665 -15.280 1.00 47.41 125 GLY A C 1
ATOM 1046 O O . GLY A 1 125 ? 17.187 -33.152 -16.161 1.00 47.41 125 GLY A O 1
ATOM 1047 N N . ASN A 1 126 ? 19.208 -32.829 -15.234 1.00 36.62 126 ASN A N 1
ATOM 1048 C CA . ASN A 1 126 ? 19.809 -34.009 -15.824 1.00 36.62 126 ASN A CA 1
ATOM 1049 C C . ASN A 1 126 ? 21.002 -34.499 -15.005 1.00 36.62 126 ASN A C 1
ATOM 1051 O O . ASN A 1 126 ? 21.852 -33.722 -14.574 1.00 36.62 126 ASN A O 1
ATOM 1055 N N . ARG A 1 127 ? 20.992 -35.809 -14.763 1.00 38.09 127 ARG A N 1
ATOM 1056 C CA . ARG A 1 127 ? 22.066 -36.582 -14.148 1.00 38.09 127 ARG A CA 1
ATOM 1057 C C . ARG A 1 127 ? 22.843 -37.224 -15.286 1.00 38.09 127 ARG A C 1
ATOM 1059 O O . ARG A 1 127 ? 22.222 -37.970 -16.032 1.00 38.09 127 ARG A O 1
ATOM 1066 N N . ASP A 1 128 ? 24.145 -36.984 -15.329 1.00 42.00 128 ASP A N 1
ATOM 1067 C CA . ASP A 1 128 ? 25.145 -37.889 -15.899 1.00 42.00 128 ASP A CA 1
ATOM 1068 C C . ASP A 1 128 ? 26.349 -37.927 -14.948 1.00 42.00 128 ASP A C 1
ATOM 1070 O O . ASP A 1 128 ? 26.783 -36.836 -14.506 1.00 42.00 128 ASP A O 1
#

pLDDT: mean 87.44, std 19.1, range [33.53, 98.75]

Foldseek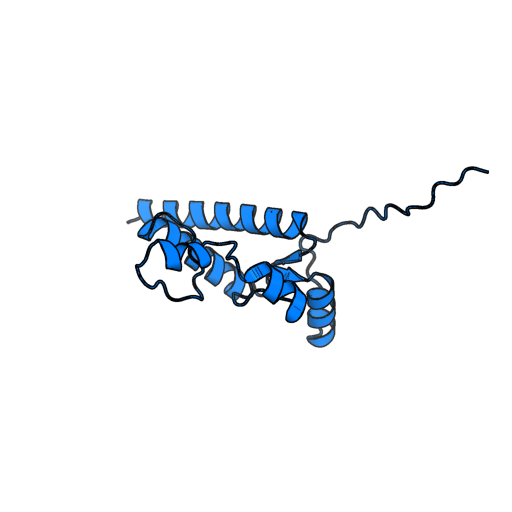 3Di:
DVVVVVQLVVQLVVLVVVLLVVQVVVQKDFQPPVVLLSVQSSQQSVCCVVPVFSFGSLDDDPVDPVVRCQRGVVHVCAVVCCVPVQGGPSSGIGRNVRVVVVCVVVVHPDDPRPDPPDPPPPPDDDDD

Sequence (128 aa):
MQEHEDEQKRLEDEIYAWAKEYAEEHGWSLNYIEKQLKAVIRGLARNYIRHGERYCPCRIRSGDPDTDREIICPCIYHDEEIATQGHCHCNLFFDDKFFEELMKREKIPVPDHPIIENNHVDGNGNRD